Protein AF-X1AZI0-F1 (afdb_monomer_lite)

Sequence (86 aa):
MDILEERLELAKRFNPEVVINSAGPGYIPRVLKETDNLGADVVIVACPSQKAQIESLEMVRKGGRVIFFGGLPHGRSQVFLDTNLI

Radiu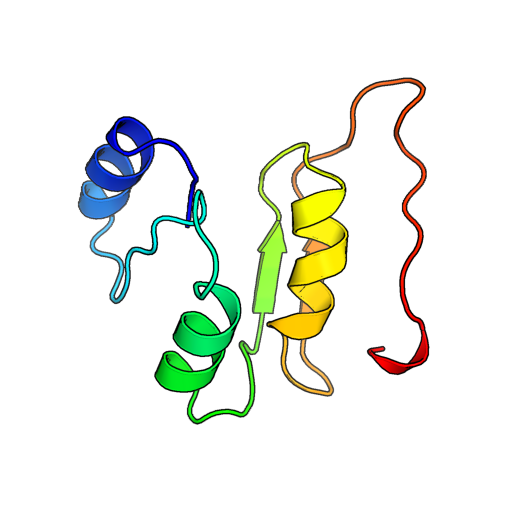s of gyration: 13.16 Å; chains: 1; bounding box: 32×26×30 Å

Secondary structure (DSSP, 8-state):
-BS-HHHHHHHGGG--S---B-SSTTHHHHHHHHTTTT-EEEEEE-SS-HHHHHHHHHHEEEEEEEEE-SPPPTT-------GGG-

pLDDT: mean 95.61, std 2.71, range [85.12, 98.44]

Foldseek 3Di:
DEQDVVVLVVVCVVVDPDGDHPVDPDVLVVLCVVVVNQADLEAEDCAQDLVSVQCNLSRHGDVHYYHDNHAHDPPPRDHDHDPVSD

InterPro domains:
  IPR013149 Alcohol dehydrogenase-like, C-terminal [PF00107] (2-79)
  IPR036291 NAD(P)-binding domain superfamily [SSF51735] (2-76)

Structure (mmCIF, N/CA/C/O backbone):
data_AF-X1AZI0-F1
#
_entry.id   AF-X1AZI0-F1
#
loop_
_atom_site.group_PDB
_atom_site.id
_atom_site.type_symbol
_atom_site.label_atom_id
_atom_site.label_alt_id
_atom_site.label_comp_id
_atom_site.label_asym_id
_atom_site.label_entity_id
_atom_site.label_seq_id
_atom_site.pdbx_PDB_ins_code
_atom_site.Cartn_x
_atom_site.Cartn_y
_atom_site.Cartn_z
_atom_site.occupancy
_atom_site.B_iso_or_equiv
_atom_site.auth_seq_id
_atom_site.auth_comp_id
_atom_site.auth_asym_id
_atom_site.auth_atom_id
_atom_site.pdbx_PDB_model_num
ATOM 1 N N . MET A 1 1 ? -6.902 5.002 -5.342 1.00 93.94 1 MET A N 1
ATOM 2 C CA . MET A 1 1 ? -5.658 5.738 -5.045 1.00 93.94 1 MET A CA 1
ATOM 3 C C . MET A 1 1 ? -4.805 5.746 -6.297 1.00 93.94 1 MET A C 1
ATOM 5 O O . MET A 1 1 ? -4.756 4.723 -6.968 1.00 93.94 1 MET A O 1
ATOM 9 N N . ASP A 1 2 ? -4.201 6.879 -6.627 1.00 97.00 2 ASP A N 1
ATOM 10 C CA . ASP A 1 2 ? -3.322 7.077 -7.787 1.00 97.00 2 ASP A CA 1
ATOM 11 C C . ASP A 1 2 ? -2.450 8.321 -7.523 1.00 97.00 2 ASP A C 1
ATOM 13 O O . ASP A 1 2 ? -2.751 9.115 -6.631 1.00 97.00 2 ASP A O 1
ATOM 17 N N . ILE A 1 3 ? -1.368 8.490 -8.275 1.00 96.56 3 ILE A N 1
ATOM 18 C CA . ILE A 1 3 ? -0.504 9.678 -8.220 1.00 96.56 3 ILE A CA 1
ATOM 19 C C . ILE A 1 3 ? -0.984 10.780 -9.176 1.00 96.56 3 ILE A C 1
ATOM 21 O O . ILE A 1 3 ? -0.621 11.942 -9.003 1.00 96.56 3 ILE A O 1
ATOM 25 N N . LEU A 1 4 ? -1.768 10.419 -10.199 1.00 97.25 4 LEU A N 1
ATOM 26 C CA . LEU A 1 4 ? -2.249 11.334 -11.229 1.00 97.25 4 LEU A CA 1
ATOM 27 C C . LEU A 1 4 ? -3.657 11.827 -10.902 1.00 97.25 4 LEU A C 1
ATOM 29 O O . LEU A 1 4 ? -4.607 11.043 -10.872 1.00 97.25 4 LEU A O 1
ATOM 33 N N . GLU A 1 5 ? -3.806 13.140 -10.735 1.00 96.88 5 GLU A N 1
ATOM 34 C CA . GLU A 1 5 ? -5.084 13.758 -10.361 1.00 96.88 5 GLU A CA 1
ATOM 35 C C . GLU A 1 5 ? -6.194 13.473 -11.386 1.00 96.88 5 GLU A C 1
ATOM 37 O O . GLU A 1 5 ? -7.316 13.135 -11.026 1.00 96.88 5 GLU A O 1
ATOM 42 N N . GLU A 1 6 ? -5.864 13.477 -12.677 1.00 97.94 6 GLU A N 1
ATOM 43 C CA . GLU A 1 6 ? -6.796 13.138 -13.763 1.00 97.94 6 GLU A CA 1
ATOM 44 C C . GLU A 1 6 ? -7.422 11.737 -13.625 1.00 97.94 6 GLU A C 1
ATOM 46 O O . GLU A 1 6 ? -8.597 11.535 -13.945 1.00 97.94 6 GLU A O 1
ATOM 51 N N . ARG A 1 7 ? -6.667 10.760 -13.101 1.00 97.50 7 ARG A N 1
ATOM 52 C CA . ARG A 1 7 ? -7.165 9.398 -12.857 1.00 97.50 7 ARG A CA 1
ATOM 53 C C . ARG A 1 7 ? -8.031 9.333 -11.610 1.00 97.50 7 ARG A C 1
ATOM 55 O O . ARG A 1 7 ? -8.993 8.567 -11.582 1.00 97.50 7 ARG A O 1
ATOM 62 N N . LEU A 1 8 ? -7.717 10.142 -10.600 1.00 97.44 8 LEU A N 1
ATOM 63 C CA . LEU A 1 8 ? -8.544 10.286 -9.404 1.00 97.44 8 LEU A CA 1
ATOM 64 C C . LEU A 1 8 ? -9.902 10.899 -9.755 1.00 97.44 8 LEU A C 1
ATOM 66 O O . LEU A 1 8 ? -10.928 10.370 -9.331 1.00 97.44 8 LEU A O 1
ATOM 70 N N . GLU A 1 9 ? -9.930 11.941 -10.589 1.00 97.75 9 GLU A N 1
ATOM 71 C CA . GLU A 1 9 ? -11.177 12.537 -11.084 1.00 97.75 9 GLU A CA 1
ATOM 72 C C . GLU A 1 9 ? -12.015 11.539 -11.892 1.00 97.75 9 GLU A C 1
ATOM 74 O O . GLU A 1 9 ? -13.235 11.464 -11.727 1.00 97.75 9 GLU A O 1
ATOM 79 N N . LEU A 1 10 ? -11.377 10.712 -12.726 1.00 97.69 10 LEU A N 1
ATOM 80 C CA . LEU A 1 10 ? -12.074 9.634 -13.428 1.00 97.69 10 LEU A CA 1
ATOM 81 C C . LEU A 1 10 ? -12.661 8.605 -12.449 1.00 97.69 10 LEU A C 1
ATOM 83 O O . LEU A 1 10 ? -13.804 8.178 -12.623 1.00 97.69 10 LEU A O 1
ATOM 87 N N . ALA A 1 11 ? -11.907 8.233 -11.411 1.00 97.38 11 ALA A N 1
ATOM 88 C CA . ALA A 1 11 ? -12.331 7.256 -10.413 1.00 97.38 11 ALA A CA 1
ATOM 89 C C . ALA A 1 11 ? -13.558 7.716 -9.607 1.00 97.38 11 ALA A C 1
ATOM 91 O O . ALA A 1 11 ? -14.385 6.880 -9.242 1.00 97.38 11 ALA A O 1
ATOM 92 N N . LYS A 1 12 ? -13.740 9.029 -9.390 1.00 97.19 12 LYS A N 1
ATOM 93 C CA . LYS A 1 12 ? -14.917 9.580 -8.688 1.00 97.19 12 LYS A CA 1
ATOM 94 C C . LYS A 1 12 ? -16.249 9.197 -9.341 1.00 97.19 12 LYS A C 1
ATOM 96 O O . LYS A 1 12 ? -17.251 9.103 -8.644 1.00 97.19 12 LYS A O 1
ATOM 101 N N . ARG A 1 13 ? -16.269 8.900 -10.648 1.00 97.81 13 ARG A N 1
ATOM 102 C CA . ARG A 1 13 ? -17.480 8.453 -11.370 1.00 97.81 13 ARG A CA 1
ATOM 103 C C . ARG A 1 13 ? -18.041 7.123 -10.862 1.00 97.81 13 ARG A C 1
ATOM 105 O O . ARG A 1 13 ? -19.205 6.829 -11.108 1.00 97.81 13 ARG A O 1
ATOM 112 N N . PHE A 1 14 ? -17.226 6.330 -10.169 1.00 97.38 14 PHE A N 1
ATOM 113 C CA . PHE A 1 14 ? -17.634 5.066 -9.557 1.00 97.38 14 PHE A CA 1
ATOM 114 C C . PHE A 1 14 ? -18.118 5.229 -8.106 1.00 97.38 14 PHE A C 1
ATOM 116 O O . PHE A 1 14 ? -18.345 4.229 -7.436 1.00 97.38 14 PHE A O 1
ATOM 123 N N . ASN A 1 15 ? -18.280 6.469 -7.625 1.00 97.31 15 ASN A N 1
ATOM 124 C CA . ASN A 1 15 ? -18.694 6.814 -6.260 1.00 97.31 15 ASN A CA 1
ATOM 125 C C . ASN A 1 15 ? -17.883 6.115 -5.144 1.00 97.31 15 ASN A C 1
ATOM 127 O O . ASN A 1 15 ? -18.477 5.537 -4.234 1.00 97.31 15 ASN A O 1
ATOM 131 N N . PRO A 1 16 ? -16.536 6.140 -5.190 1.00 97.06 16 PRO A N 1
ATOM 132 C CA . PRO A 1 16 ? -15.727 5.635 -4.087 1.00 97.06 16 PRO A CA 1
ATOM 133 C C . PRO A 1 16 ? -15.957 6.468 -2.820 1.00 97.06 16 PRO A C 1
ATOM 135 O O . PRO A 1 16 ? -16.051 7.693 -2.887 1.00 97.06 16 PRO A O 1
ATOM 138 N N . GLU A 1 17 ? -15.966 5.810 -1.662 1.00 96.88 17 GLU A N 1
ATOM 139 C CA . GLU A 1 17 ? -16.068 6.476 -0.353 1.00 96.88 17 GLU A CA 1
ATOM 140 C C . GLU A 1 17 ? -14.880 7.411 -0.102 1.00 96.88 17 GLU A C 1
ATOM 142 O O . GLU A 1 17 ? -15.041 8.525 0.395 1.00 96.88 17 GLU A O 1
ATOM 147 N N . VAL A 1 18 ? -13.679 6.974 -0.496 1.00 96.62 18 VAL A N 1
ATOM 148 C CA . VAL A 1 18 ? -12.443 7.737 -0.327 1.00 96.62 18 VAL A CA 1
ATOM 149 C C . VAL A 1 18 ? -11.592 7.663 -1.591 1.00 96.62 18 VAL A C 1
ATOM 151 O O . VAL A 1 18 ? -11.352 6.598 -2.163 1.00 96.62 18 VAL A O 1
ATOM 154 N N . VAL A 1 19 ? -11.078 8.819 -2.006 1.00 97.19 19 VAL A N 1
ATOM 155 C CA . VAL A 1 19 ? -10.102 8.963 -3.090 1.00 97.19 19 VAL A CA 1
ATOM 156 C C . VAL A 1 19 ? -8.844 9.601 -2.515 1.00 97.19 19 VAL A C 1
ATOM 158 O O . VAL A 1 19 ? -8.914 10.638 -1.862 1.00 97.19 19 VAL A O 1
ATOM 161 N N . ILE A 1 20 ? -7.692 8.966 -2.733 1.00 96.75 20 ILE A N 1
ATOM 162 C CA . ILE A 1 20 ? -6.409 9.377 -2.148 1.00 96.75 20 ILE A CA 1
ATOM 163 C C . ILE A 1 20 ? -5.401 9.612 -3.270 1.00 96.75 20 ILE A C 1
ATOM 165 O O . ILE A 1 20 ? -5.188 8.716 -4.094 1.00 96.75 20 ILE A O 1
ATOM 169 N N . ASN A 1 21 ? -4.772 10.789 -3.268 1.00 96.81 21 ASN A N 1
ATOM 170 C CA . ASN A 1 21 ? -3.588 11.066 -4.073 1.00 96.81 21 ASN A CA 1
ATOM 171 C C . ASN A 1 21 ? -2.342 10.539 -3.344 1.00 96.81 21 ASN A C 1
ATOM 173 O O . ASN A 1 21 ? -2.070 10.933 -2.210 1.00 96.81 21 ASN A O 1
ATOM 177 N N . SER A 1 22 ? -1.599 9.634 -3.983 1.00 96.31 22 SER A N 1
ATOM 178 C CA . SER A 1 22 ? -0.417 8.976 -3.407 1.00 96.31 22 SER A CA 1
ATOM 179 C C . SER A 1 22 ? 0.915 9.497 -3.956 1.00 96.31 22 SER A C 1
ATOM 181 O O . SER A 1 22 ? 1.921 8.791 -3.896 1.00 96.31 22 SER A O 1
ATOM 183 N N . ALA A 1 23 ? 0.941 10.700 -4.540 1.00 95.19 23 ALA A N 1
ATOM 184 C CA . ALA A 1 23 ? 2.175 11.316 -5.034 1.00 95.19 23 ALA A CA 1
ATOM 185 C C . ALA A 1 23 ? 3.088 11.802 -3.892 1.00 95.19 23 ALA A C 1
ATOM 187 O O . ALA A 1 23 ? 4.311 11.789 -4.030 1.00 95.19 23 ALA A O 1
ATOM 188 N N . GLY A 1 24 ? 2.497 12.225 -2.770 1.00 89.62 24 GLY A N 1
ATOM 189 C CA . GLY A 1 24 ? 3.203 12.706 -1.581 1.00 89.62 24 GLY A CA 1
ATOM 190 C C . GLY A 1 24 ? 3.242 11.689 -0.434 1.00 89.62 24 GLY A C 1
ATOM 191 O O . GLY A 1 24 ? 2.636 10.623 -0.525 1.00 89.62 24 GLY A O 1
ATOM 192 N N . PRO A 1 25 ? 3.937 12.005 0.671 1.00 85.12 25 PRO A N 1
ATOM 193 C CA . PRO A 1 25 ? 3.888 11.190 1.881 1.00 85.12 25 PRO A CA 1
ATOM 194 C C . PRO A 1 25 ? 2.499 11.258 2.542 1.00 85.12 25 PRO A C 1
ATOM 196 O O . PRO A 1 25 ? 1.783 12.248 2.410 1.00 85.12 25 PRO A O 1
ATOM 199 N N . GLY A 1 26 ? 2.129 10.219 3.297 1.00 91.19 26 GLY A N 1
ATOM 200 C CA . GLY A 1 26 ? 0.946 10.237 4.173 1.00 91.19 26 GLY A CA 1
ATOM 201 C C . GLY A 1 26 ? -0.299 9.492 3.673 1.00 91.19 26 GLY A C 1
ATOM 202 O O . GLY A 1 26 ? -1.267 9.388 4.426 1.00 91.19 26 GLY A O 1
ATOM 203 N N . TYR A 1 27 ? -0.292 8.912 2.468 1.00 95.56 27 TYR A N 1
ATOM 204 C CA . TYR A 1 27 ? -1.430 8.108 1.992 1.00 95.56 27 TYR A CA 1
ATOM 205 C C . TYR A 1 27 ? -1.610 6.800 2.770 1.00 95.56 27 TYR A C 1
ATOM 207 O O . TYR A 1 27 ? -2.746 6.412 3.010 1.00 95.56 27 TYR A O 1
ATOM 215 N N . ILE A 1 28 ? -0.533 6.155 3.229 1.00 96.69 28 ILE A N 1
ATOM 216 C CA . ILE A 1 28 ? -0.627 4.939 4.058 1.00 96.69 28 ILE A CA 1
ATOM 217 C C . ILE A 1 28 ? -1.285 5.248 5.416 1.00 96.69 28 ILE A C 1
ATOM 219 O O . ILE A 1 28 ? -2.316 4.644 5.711 1.00 96.69 28 ILE A O 1
ATOM 223 N N . PRO A 1 29 ? -0.822 6.250 6.201 1.00 97.31 29 PRO A N 1
ATOM 224 C CA . PRO A 1 29 ? -1.550 6.708 7.386 1.00 97.31 29 PRO A CA 1
ATOM 225 C C . PRO A 1 29 ? -3.008 7.079 7.110 1.00 97.31 29 PRO A C 1
ATOM 227 O O . PRO A 1 29 ? -3.871 6.846 7.953 1.00 97.31 29 PRO A O 1
ATOM 230 N N . ARG A 1 30 ? -3.305 7.648 5.932 1.00 96.94 30 ARG A N 1
ATOM 231 C CA . ARG A 1 30 ? -4.685 7.937 5.541 1.00 96.94 30 ARG A CA 1
ATOM 232 C C . ARG A 1 30 ? -5.497 6.654 5.386 1.00 96.94 30 ARG A C 1
ATOM 234 O O . ARG A 1 30 ? -6.576 6.594 5.953 1.00 96.94 30 ARG A O 1
ATOM 241 N N . VAL A 1 31 ? -4.985 5.637 4.691 1.00 97.31 31 VAL A N 1
ATOM 242 C CA . VAL A 1 31 ? -5.659 4.332 4.563 1.00 97.31 31 VAL A CA 1
ATOM 243 C C . VAL A 1 31 ? -5.900 3.700 5.931 1.00 97.31 31 VAL A C 1
ATOM 245 O O . VAL A 1 31 ? -7.013 3.261 6.205 1.00 97.31 31 VAL A O 1
ATOM 248 N N . LEU A 1 32 ? -4.902 3.714 6.817 1.00 97.56 32 LEU A N 1
ATOM 249 C CA . LEU A 1 32 ? -5.057 3.198 8.179 1.00 97.56 32 LEU A CA 1
ATOM 250 C C . LEU A 1 32 ? -6.149 3.954 8.941 1.00 97.56 32 LEU A C 1
ATOM 252 O O . LEU A 1 32 ? -7.013 3.331 9.546 1.00 97.56 32 LEU A O 1
ATOM 256 N N . LYS A 1 33 ? -6.182 5.286 8.846 1.00 97.69 33 LYS A N 1
ATOM 257 C CA . LYS A 1 33 ? -7.222 6.100 9.487 1.00 97.69 33 LYS A CA 1
ATOM 258 C C . LYS A 1 33 ? -8.632 5.763 8.991 1.00 97.69 33 LYS A C 1
ATOM 260 O O . LYS A 1 33 ? -9.545 5.720 9.804 1.00 97.69 33 LYS A O 1
ATOM 265 N N . GLU A 1 34 ? -8.806 5.538 7.690 1.00 97.25 34 GLU A N 1
ATOM 266 C CA . GLU A 1 34 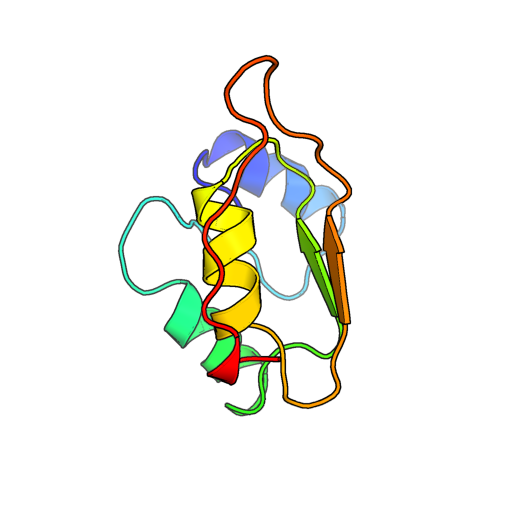? -10.103 5.154 7.103 1.00 97.25 34 GLU A CA 1
ATOM 267 C C . GLU A 1 34 ? -10.500 3.702 7.422 1.00 97.25 34 GLU A C 1
ATOM 269 O O . GLU A 1 34 ? -11.626 3.301 7.160 1.00 97.25 34 GLU A O 1
ATOM 274 N N . THR A 1 35 ? -9.582 2.903 7.975 1.00 97.38 35 THR A N 1
ATOM 275 C CA . THR A 1 35 ? -9.783 1.479 8.289 1.00 97.38 35 THR A CA 1
ATOM 276 C C . THR A 1 35 ? -9.614 1.196 9.783 1.00 97.38 35 THR A C 1
ATOM 278 O O . THR A 1 35 ? -9.115 0.140 10.171 1.00 97.38 35 THR A O 1
ATOM 281 N N . ASP A 1 36 ? -9.973 2.162 10.636 1.00 97.25 36 ASP A N 1
ATOM 282 C CA . ASP A 1 36 ? -9.900 2.071 12.105 1.00 97.25 36 ASP A CA 1
ATOM 283 C C . ASP A 1 36 ? -8.521 1.640 12.646 1.00 97.25 36 ASP A C 1
ATOM 285 O O . ASP A 1 36 ? -8.393 1.016 13.698 1.00 97.25 36 ASP A O 1
ATOM 289 N N . ASN A 1 37 ? -7.460 1.993 11.918 1.00 97.69 37 ASN A N 1
ATOM 290 C CA . ASN A 1 37 ? -6.068 1.587 12.130 1.00 97.69 37 ASN A CA 1
ATOM 291 C C . ASN A 1 37 ? -5.819 0.069 12.088 1.00 97.69 37 ASN A C 1
ATOM 293 O O . ASN A 1 37 ? -4.759 -0.389 12.513 1.00 97.69 37 ASN A O 1
ATOM 297 N N . LEU A 1 38 ? -6.762 -0.712 11.561 1.00 97.19 38 LEU A N 1
ATOM 298 C CA . LEU A 1 38 ? -6.598 -2.150 11.356 1.00 97.19 38 LEU A CA 1
ATOM 299 C C . LEU A 1 38 ? -5.913 -2.463 10.025 1.00 97.19 38 LEU A C 1
ATOM 301 O O . LEU A 1 38 ? -5.215 -3.472 9.936 1.00 97.19 38 LEU A O 1
ATOM 305 N N . GLY A 1 39 ? -6.104 -1.606 9.018 1.00 98.00 39 GLY A N 1
ATOM 306 C CA . GLY A 1 39 ? -5.752 -1.875 7.627 1.00 98.00 39 GLY A CA 1
ATOM 307 C C . GLY A 1 39 ? -6.930 -2.448 6.835 1.00 98.00 39 GLY A C 1
ATOM 308 O O . GLY A 1 39 ? -7.933 -2.901 7.388 1.00 98.00 39 GLY A O 1
ATOM 309 N N . ALA A 1 40 ? -6.817 -2.434 5.510 1.00 98.12 40 ALA A N 1
ATOM 310 C CA . ALA A 1 40 ? -7.865 -2.916 4.618 1.00 98.12 40 ALA A CA 1
ATOM 311 C C . ALA A 1 40 ? -7.969 -4.452 4.632 1.00 98.12 40 ALA A C 1
ATOM 313 O O . ALA A 1 40 ? -6.953 -5.150 4.619 1.00 98.12 40 ALA A O 1
ATOM 314 N N . ASP A 1 41 ? -9.190 -4.995 4.573 1.00 98.44 41 ASP A N 1
ATOM 315 C CA . ASP A 1 41 ? -9.432 -6.436 4.395 1.00 98.44 41 ASP A CA 1
ATOM 316 C C . ASP A 1 41 ? -8.805 -6.990 3.112 1.00 98.44 41 ASP A C 1
ATOM 318 O O . ASP A 1 41 ? -8.297 -8.116 3.079 1.00 98.44 41 ASP A O 1
ATOM 322 N N . VAL A 1 42 ? -8.888 -6.206 2.036 1.00 98.38 42 VAL A N 1
ATOM 323 C CA . VAL A 1 42 ? -8.379 -6.553 0.713 1.00 98.38 42 VAL A CA 1
ATOM 324 C C . VAL A 1 42 ? -7.705 -5.333 0.100 1.00 98.38 42 VAL A C 1
ATOM 326 O O . VAL A 1 42 ? -8.316 -4.272 -0.009 1.00 98.38 42 VAL A O 1
ATOM 329 N N . VAL A 1 43 ? -6.469 -5.503 -0.365 1.00 98.19 43 VAL A N 1
ATOM 330 C CA . VAL A 1 43 ? -5.744 -4.503 -1.155 1.00 98.19 43 VAL A CA 1
ATOM 331 C C . VAL A 1 43 ? -5.527 -5.050 -2.561 1.00 98.19 43 VAL A C 1
ATOM 333 O O . VAL A 1 43 ? -4.954 -6.123 -2.738 1.00 98.19 43 VAL A O 1
ATOM 336 N N . ILE A 1 44 ? -5.977 -4.314 -3.577 1.00 98.12 44 ILE A N 1
ATOM 337 C CA . ILE A 1 44 ? -5.801 -4.689 -4.985 1.00 98.12 44 ILE A CA 1
ATOM 338 C C . ILE A 1 44 ? -4.787 -3.744 -5.622 1.00 98.12 44 ILE A C 1
ATOM 340 O O . ILE A 1 44 ? -5.043 -2.551 -5.781 1.00 98.12 44 ILE A O 1
ATOM 344 N N . VAL A 1 45 ? -3.643 -4.286 -6.034 1.00 97.38 45 VAL A N 1
ATOM 345 C CA . VAL A 1 45 ? -2.620 -3.543 -6.773 1.00 97.38 45 VAL A CA 1
ATOM 346 C C . VAL A 1 45 ? -2.913 -3.687 -8.261 1.00 97.38 45 VAL A C 1
ATOM 348 O O . VAL A 1 45 ? -2.519 -4.659 -8.904 1.00 97.38 45 VAL A O 1
ATOM 351 N N . ALA A 1 46 ? -3.644 -2.717 -8.808 1.00 96.50 46 ALA A N 1
ATOM 352 C CA . ALA A 1 46 ? -4.060 -2.679 -10.211 1.00 96.50 46 ALA A CA 1
ATOM 353 C C . ALA A 1 46 ? -3.138 -1.808 -11.090 1.00 96.50 46 ALA A C 1
ATOM 355 O O . ALA A 1 46 ? -3.575 -1.229 -12.082 1.00 96.50 46 ALA A O 1
ATOM 356 N N . CYS A 1 47 ? -1.859 -1.687 -10.726 1.00 94.56 47 CYS A N 1
ATOM 357 C CA . CYS A 1 47 ? -0.863 -0.928 -11.478 1.00 94.56 47 CYS A CA 1
ATOM 358 C C . CYS A 1 47 ? 0.495 -1.658 -11.508 1.00 94.56 47 CYS A C 1
ATOM 360 O O . CYS A 1 47 ? 0.809 -2.404 -10.579 1.00 94.56 47 CYS A O 1
ATOM 362 N N . PRO A 1 48 ? 1.322 -1.451 -12.550 1.00 94.69 48 PRO A N 1
ATOM 363 C CA . PRO A 1 48 ? 2.622 -2.107 -12.695 1.00 94.69 48 PRO A CA 1
ATOM 364 C C . PRO A 1 48 ? 3.705 -1.409 -11.850 1.00 94.69 48 PRO A C 1
ATOM 366 O O . PRO A 1 48 ? 4.682 -0.882 -12.382 1.00 94.69 48 PRO A O 1
ATOM 369 N N . SER A 1 49 ? 3.521 -1.354 -10.527 1.00 94.56 49 SER A N 1
ATOM 370 C CA . SER A 1 49 ? 4.405 -0.629 -9.606 1.00 94.56 49 SER A CA 1
ATOM 371 C C . SER A 1 49 ? 4.932 -1.532 -8.495 1.00 94.56 49 SER A C 1
ATOM 373 O O . SER A 1 49 ? 4.172 -1.981 -7.640 1.00 94.56 49 SER A O 1
ATOM 375 N N . GLN A 1 50 ? 6.253 -1.740 -8.466 1.00 95.44 50 GLN A N 1
ATOM 376 C CA . GLN A 1 50 ? 6.926 -2.466 -7.379 1.00 95.44 50 GLN A CA 1
ATOM 377 C C . GLN A 1 50 ? 6.678 -1.782 -6.031 1.00 95.44 50 GLN A C 1
ATOM 379 O O . GLN A 1 50 ? 6.366 -2.446 -5.050 1.00 95.44 50 GLN A O 1
ATOM 384 N N . LYS A 1 51 ? 6.742 -0.444 -6.006 1.00 94.56 51 LYS A N 1
ATOM 385 C CA . LYS A 1 51 ? 6.469 0.363 -4.813 1.00 94.56 51 LYS A CA 1
ATOM 386 C C . LYS A 1 51 ? 5.062 0.094 -4.270 1.00 94.56 51 LYS A C 1
ATOM 388 O O . LYS A 1 51 ? 4.915 -0.175 -3.088 1.00 94.56 51 LYS A O 1
ATOM 393 N N . ALA A 1 52 ? 4.052 0.073 -5.143 1.00 95.69 52 ALA A N 1
ATOM 394 C CA . ALA A 1 52 ? 2.680 -0.213 -4.727 1.00 95.69 52 ALA A CA 1
ATOM 395 C C . ALA A 1 52 ? 2.508 -1.653 -4.213 1.00 95.69 52 ALA A C 1
ATOM 397 O O . ALA A 1 52 ? 1.721 -1.875 -3.298 1.00 95.69 52 ALA A O 1
ATOM 398 N N . GLN A 1 53 ? 3.243 -2.626 -4.769 1.00 96.19 53 GLN A N 1
ATOM 399 C CA . GLN A 1 53 ? 3.246 -3.997 -4.249 1.00 96.19 53 GLN A CA 1
ATOM 400 C C . GLN A 1 53 ? 3.860 -4.078 -2.846 1.00 96.19 53 GLN A C 1
ATOM 402 O O . GLN A 1 53 ? 3.282 -4.729 -1.984 1.00 96.19 53 GLN A O 1
ATOM 407 N N . ILE A 1 54 ? 4.967 -3.378 -2.586 1.00 96.19 54 ILE A N 1
ATOM 408 C CA . ILE A 1 54 ? 5.592 -3.329 -1.253 1.00 96.19 54 ILE A CA 1
ATOM 409 C C . ILE A 1 54 ? 4.645 -2.669 -0.247 1.00 96.19 54 ILE A C 1
ATOM 411 O O . ILE A 1 54 ? 4.283 -3.268 0.760 1.00 96.19 54 ILE A O 1
ATOM 415 N N . GLU A 1 55 ? 4.170 -1.467 -0.561 1.00 96.12 55 GLU A N 1
ATOM 416 C CA . GLU A 1 55 ? 3.351 -0.663 0.353 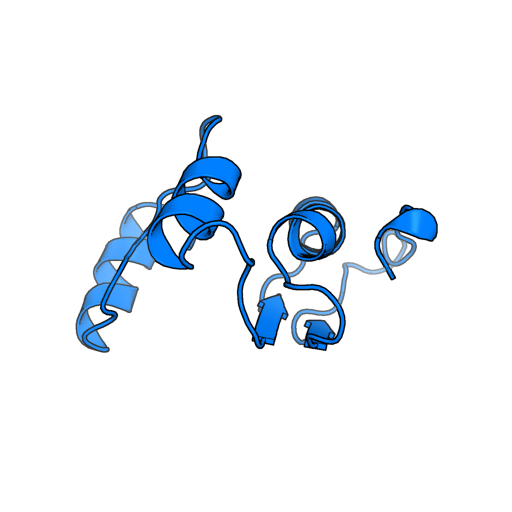1.00 96.12 55 GLU A CA 1
ATOM 417 C C . GLU A 1 55 ? 1.974 -1.272 0.610 1.00 96.12 55 GLU A C 1
ATOM 419 O O . GLU A 1 55 ? 1.364 -1.007 1.642 1.00 96.12 55 GLU A O 1
ATOM 424 N N . SER A 1 56 ? 1.474 -2.122 -0.293 1.00 96.94 56 SER A N 1
ATOM 425 C CA . SER A 1 56 ? 0.224 -2.848 -0.064 1.00 96.94 56 SER A CA 1
ATOM 426 C C . SER A 1 56 ? 0.252 -3.700 1.209 1.00 96.94 56 SER A C 1
ATOM 428 O O . SER A 1 56 ? -0.788 -3.831 1.853 1.00 96.94 56 SER A O 1
ATOM 430 N N . LEU A 1 57 ? 1.428 -4.203 1.611 1.00 97.25 57 LEU A N 1
ATOM 431 C CA . LEU A 1 57 ? 1.611 -4.952 2.857 1.00 97.25 57 LEU A CA 1
ATOM 432 C C . LEU A 1 57 ? 1.523 -4.063 4.104 1.00 97.25 57 LEU A C 1
ATOM 434 O O . LEU A 1 57 ? 1.147 -4.539 5.166 1.00 97.25 57 LEU A O 1
ATOM 438 N N . GLU A 1 58 ? 1.817 -2.769 3.980 1.00 96.31 58 GLU A N 1
ATOM 439 C CA . GLU A 1 58 ? 1.689 -1.803 5.080 1.00 96.31 58 GLU A CA 1
ATOM 440 C C . GLU A 1 58 ? 0.244 -1.308 5.258 1.00 96.31 58 GLU A C 1
ATOM 442 O O . GLU A 1 58 ? -0.111 -0.753 6.296 1.00 96.31 58 GLU A O 1
ATOM 447 N N . MET A 1 59 ? -0.592 -1.483 4.230 1.00 96.69 59 MET A N 1
ATOM 448 C CA . MET A 1 59 ? -1.980 -1.011 4.196 1.00 96.69 59 MET A CA 1
ATOM 449 C C . MET A 1 59 ? -3.007 -2.115 4.457 1.00 96.69 59 MET A C 1
ATOM 451 O O . MET A 1 59 ? -4.149 -1.810 4.802 1.00 96.69 59 MET A O 1
ATOM 455 N N . VAL A 1 60 ? -2.644 -3.381 4.249 1.00 98.19 60 VAL A N 1
ATOM 456 C CA . VAL A 1 60 ? -3.527 -4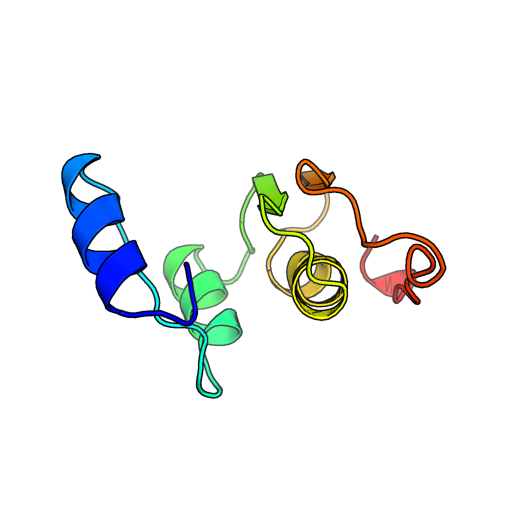.530 4.475 1.00 98.19 60 VAL A CA 1
ATOM 457 C C . VAL A 1 60 ? -3.551 -4.897 5.958 1.00 98.19 60 VAL A C 1
ATOM 459 O O . VAL A 1 60 ? -2.536 -4.822 6.648 1.00 98.19 60 VAL A O 1
ATOM 462 N N . ARG A 1 61 ? -4.706 -5.327 6.469 1.00 97.81 61 ARG A N 1
ATOM 463 C CA . ARG A 1 61 ? -4.777 -5.843 7.839 1.00 97.81 61 ARG A CA 1
ATOM 464 C C . ARG A 1 61 ? -4.122 -7.212 7.971 1.00 97.81 61 ARG A C 1
ATOM 466 O O . ARG A 1 61 ? -4.059 -7.991 7.018 1.00 97.81 61 ARG A O 1
ATOM 473 N N . LYS A 1 62 ? -3.786 -7.580 9.209 1.00 95.81 62 LYS A N 1
ATOM 474 C CA . LYS A 1 62 ? -3.411 -8.961 9.552 1.00 95.81 62 LYS A CA 1
ATOM 475 C C . LYS A 1 62 ? -4.515 -9.941 9.139 1.00 95.81 62 LYS A C 1
ATO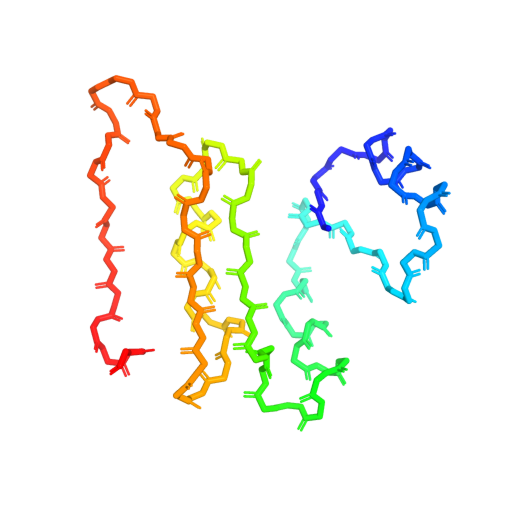M 477 O O . LYS A 1 62 ? -5.696 -9.726 9.434 1.00 95.81 62 LYS A O 1
ATOM 482 N N . GLY A 1 63 ? -4.128 -11.007 8.439 1.00 95.06 63 GLY A N 1
ATOM 483 C CA . GLY A 1 63 ? -5.058 -11.986 7.863 1.00 95.06 63 GLY A CA 1
ATOM 484 C C . GLY A 1 63 ? -5.936 -11.443 6.725 1.00 95.06 63 GLY A C 1
ATOM 485 O O . GLY A 1 63 ? -6.942 -12.067 6.389 1.00 95.06 63 GLY A O 1
ATOM 486 N N . GLY A 1 64 ? -5.617 -10.264 6.182 1.00 97.56 64 GLY A N 1
ATOM 487 C CA . GLY A 1 64 ? -6.227 -9.730 4.969 1.00 97.56 64 GLY A CA 1
ATOM 488 C C . GLY A 1 64 ? -5.636 -10.364 3.709 1.00 97.56 64 GLY A C 1
ATOM 489 O O . GLY A 1 64 ? -4.897 -11.348 3.764 1.00 97.56 64 GLY A O 1
ATOM 490 N N . ARG A 1 65 ? -5.986 -9.819 2.542 1.00 98.12 65 ARG A N 1
ATOM 491 C CA . ARG A 1 65 ? -5.518 -10.327 1.244 1.00 98.12 65 ARG A CA 1
ATOM 492 C C . ARG A 1 65 ? -4.946 -9.215 0.386 1.00 98.12 65 ARG A C 1
ATOM 494 O O . ARG A 1 65 ? -5.579 -8.181 0.203 1.00 98.12 65 ARG A O 1
ATOM 501 N N . VAL A 1 66 ? -3.801 -9.482 -0.226 1.00 97.69 66 VAL A N 1
ATOM 502 C CA . VAL A 1 66 ? -3.235 -8.627 -1.268 1.00 97.69 66 VAL A CA 1
ATOM 503 C C . VAL A 1 66 ? -3.365 -9.326 -2.616 1.00 97.69 66 VAL A C 1
ATOM 505 O O . VAL A 1 66 ? -3.007 -10.493 -2.757 1.00 97.69 66 VAL A O 1
ATOM 508 N N . ILE A 1 67 ? -3.892 -8.614 -3.611 1.00 97.88 67 ILE A N 1
ATOM 509 C CA . ILE A 1 67 ? -4.070 -9.109 -4.977 1.00 97.88 67 ILE A CA 1
ATOM 510 C C . ILE A 1 67 ? -3.176 -8.300 -5.915 1.00 97.88 67 ILE A C 1
ATOM 512 O O . ILE A 1 67 ? -3.431 -7.123 -6.178 1.00 97.88 67 ILE A O 1
ATOM 516 N N . PHE A 1 68 ? -2.153 -8.948 -6.471 1.00 95.75 68 PHE A N 1
ATOM 517 C CA . PHE A 1 68 ? -1.307 -8.375 -7.518 1.00 95.75 68 PHE A CA 1
ATOM 518 C C . PHE A 1 68 ? -1.944 -8.599 -8.892 1.00 95.75 68 PHE A C 1
ATOM 520 O O . PHE A 1 68 ? -1.637 -9.562 -9.590 1.00 95.75 68 PHE A O 1
ATOM 527 N N . PHE A 1 69 ? -2.871 -7.713 -9.263 1.00 96.00 69 PHE A N 1
ATOM 528 C CA . PHE A 1 69 ? -3.551 -7.758 -10.561 1.00 96.00 69 PHE A CA 1
ATOM 529 C C . PHE A 1 69 ? -2.696 -7.140 -11.678 1.00 96.00 69 PHE A C 1
ATOM 531 O O . PHE A 1 69 ? -2.626 -7.663 -12.788 1.00 96.00 69 PHE A O 1
ATOM 538 N N . GLY A 1 70 ? -2.016 -6.031 -11.375 1.00 89.25 70 GLY A N 1
ATOM 539 C CA . GLY A 1 70 ? -1.058 -5.394 -12.270 1.00 89.25 70 GLY A CA 1
ATOM 540 C C . GLY A 1 70 ? 0.282 -6.124 -12.245 1.00 89.25 70 GLY A C 1
ATOM 541 O O . GLY A 1 70 ? 1.044 -5.991 -11.287 1.00 89.25 70 GLY A O 1
ATOM 542 N N . GLY A 1 71 ? 0.578 -6.875 -13.308 1.00 90.38 71 GLY A N 1
ATOM 543 C CA . GLY A 1 71 ? 1.903 -7.456 -13.519 1.00 90.38 71 GLY A CA 1
ATOM 544 C C . GLY A 1 71 ? 2.991 -6.383 -13.636 1.00 90.38 71 GLY A C 1
ATOM 545 O O . GLY A 1 71 ? 2.716 -5.222 -13.933 1.00 90.38 71 GLY A O 1
ATOM 546 N N . LEU A 1 72 ? 4.243 -6.770 -13.409 1.00 94.56 72 LEU A N 1
ATOM 547 C CA . LEU A 1 72 ? 5.387 -5.862 -13.491 1.00 94.56 72 LEU A CA 1
ATOM 548 C C . LEU A 1 72 ? 6.055 -5.903 -14.873 1.00 94.56 72 LEU A C 1
ATOM 550 O O . LEU A 1 72 ? 5.961 -6.920 -15.566 1.00 94.56 72 LEU A O 1
ATOM 554 N N . PRO A 1 73 ? 6.758 -4.828 -15.280 1.00 91.62 73 PRO A N 1
ATOM 555 C CA . PRO A 1 73 ? 7.482 -4.804 -16.545 1.00 91.62 73 PRO A CA 1
ATOM 556 C C . PRO A 1 73 ? 8.507 -5.938 -16.657 1.00 91.62 73 PRO A C 1
ATOM 558 O O . PRO A 1 73 ? 9.121 -6.352 -15.668 1.00 91.62 73 PRO A O 1
ATOM 561 N N . HIS A 1 74 ? 8.739 -6.401 -17.887 1.00 91.56 74 HIS A N 1
ATOM 562 C CA . HIS A 1 74 ? 9.751 -7.416 -18.169 1.00 91.56 74 HIS A CA 1
ATOM 563 C C . HIS A 1 74 ? 11.133 -6.988 -17.643 1.00 91.56 74 HIS A C 1
ATOM 565 O O . HIS A 1 74 ? 11.521 -5.825 -17.756 1.00 91.56 74 HIS A O 1
ATOM 571 N N . GLY A 1 75 ? 11.862 -7.924 -17.028 1.00 91.31 75 GLY A N 1
ATOM 572 C CA . GLY A 1 75 ? 13.166 -7.660 -16.407 1.00 91.31 75 GLY A CA 1
ATOM 573 C C . GLY A 1 75 ? 13.115 -6.880 -15.084 1.00 91.31 75 GLY A C 1
ATOM 574 O O . GLY A 1 75 ? 14.159 -6.663 -14.477 1.00 91.31 75 GLY A O 1
ATOM 575 N N . ARG A 1 76 ? 11.928 -6.471 -14.611 1.00 89.62 76 ARG A N 1
ATOM 576 C CA . ARG A 1 76 ? 11.716 -5.781 -13.322 1.00 89.62 76 ARG A CA 1
ATOM 577 C C . ARG A 1 76 ? 10.586 -6.420 -12.509 1.00 89.62 76 ARG A C 1
ATOM 579 O O . ARG A 1 76 ? 9.833 -5.731 -11.829 1.00 89.62 76 ARG A O 1
ATOM 586 N N . SER A 1 77 ? 10.449 -7.741 -12.607 1.00 90.44 77 SER A N 1
ATOM 587 C CA . SER A 1 77 ? 9.353 -8.502 -11.995 1.00 90.44 77 SER A CA 1
ATOM 588 C C . SER A 1 77 ? 9.642 -9.032 -10.593 1.00 90.44 77 SER A C 1
ATOM 590 O O . SER A 1 77 ? 8.765 -9.630 -9.979 1.00 90.44 77 SER A O 1
ATOM 592 N N . GLN A 1 78 ? 10.859 -8.844 -10.088 1.00 93.44 78 GLN A N 1
ATOM 593 C CA . GLN A 1 78 ? 11.227 -9.239 -8.732 1.00 93.44 78 GLN A CA 1
ATOM 594 C C 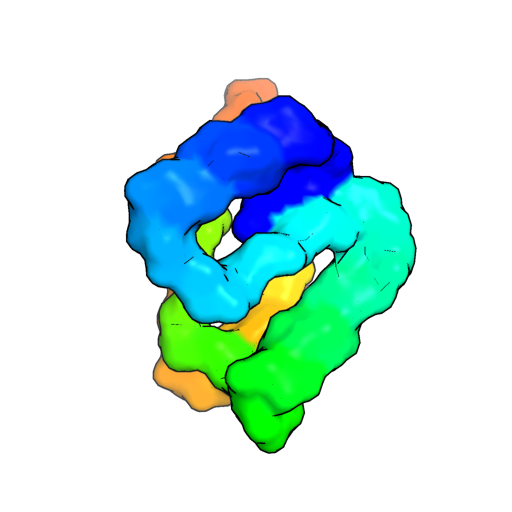. GLN A 1 78 ? 10.951 -8.088 -7.766 1.00 93.44 78 GLN A C 1
ATOM 596 O O . GLN A 1 78 ? 11.311 -6.946 -8.048 1.00 93.44 78 GLN A O 1
ATOM 601 N N . VAL A 1 79 ? 10.317 -8.388 -6.635 1.00 92.94 79 VAL A N 1
ATOM 602 C CA . VAL A 1 79 ? 10.012 -7.420 -5.575 1.00 92.94 79 VAL A CA 1
ATOM 603 C C . VAL A 1 79 ? 10.493 -7.990 -4.254 1.00 92.94 79 VAL A C 1
ATOM 605 O O . VAL A 1 79 ? 10.250 -9.158 -3.958 1.00 92.94 79 VAL A O 1
ATOM 608 N N . PHE A 1 80 ? 11.189 -7.168 -3.477 1.00 93.31 80 PHE A N 1
ATOM 609 C CA . PHE A 1 80 ? 11.576 -7.512 -2.118 1.00 93.31 80 PHE A CA 1
ATOM 610 C C . PHE A 1 80 ? 10.414 -7.187 -1.181 1.00 93.31 80 PHE A C 1
ATOM 612 O O . PHE A 1 80 ? 9.961 -6.045 -1.151 1.00 93.31 80 PHE A O 1
ATOM 619 N N . LEU A 1 81 ? 9.927 -8.186 -0.450 1.00 94.00 81 LEU A N 1
ATOM 620 C CA . LEU A 1 81 ? 8.825 -8.042 0.496 1.00 94.00 81 LEU A CA 1
ATOM 621 C C . LEU A 1 81 ? 9.342 -8.298 1.910 1.00 94.00 81 LEU A C 1
ATOM 623 O O . LEU A 1 81 ? 10.101 -9.245 2.122 1.00 94.00 81 LEU A O 1
ATOM 627 N N . ASP A 1 82 ? 8.908 -7.480 2.868 1.00 94.19 82 ASP A N 1
ATOM 628 C CA . ASP A 1 82 ? 9.121 -7.775 4.283 1.00 94.19 82 ASP A CA 1
ATOM 629 C C . ASP A 1 82 ? 8.172 -8.898 4.703 1.00 94.19 82 ASP A C 1
ATOM 631 O O . ASP A 1 82 ? 6.955 -8.728 4.779 1.00 94.19 82 ASP A O 1
ATOM 635 N N . THR A 1 83 ? 8.739 -10.070 4.964 1.00 92.94 83 THR A N 1
ATOM 636 C CA . THR A 1 83 ? 7.969 -11.264 5.312 1.00 92.94 83 THR A CA 1
ATOM 637 C C . THR A 1 83 ? 7.382 -11.212 6.718 1.00 92.94 83 THR A C 1
ATOM 639 O O . THR A 1 83 ? 6.545 -12.047 7.032 1.00 92.94 83 THR A O 1
ATOM 642 N N . ASN A 1 84 ? 7.775 -10.257 7.569 1.00 93.50 84 ASN A N 1
ATOM 643 C CA . ASN A 1 84 ? 7.142 -10.071 8.880 1.00 93.50 84 ASN A CA 1
ATOM 644 C C . ASN A 1 84 ? 5.768 -9.390 8.789 1.00 93.50 84 ASN A C 1
ATOM 646 O O . ASN A 1 84 ? 5.039 -9.350 9.781 1.00 93.50 84 ASN A O 1
ATOM 650 N N . LEU A 1 85 ? 5.420 -8.843 7.620 1.00 91.69 85 LEU A N 1
ATOM 651 C CA . LEU A 1 85 ? 4.116 -8.237 7.348 1.00 91.69 85 LEU A CA 1
ATOM 652 C C . LEU A 1 85 ? 3.094 -9.240 6.775 1.00 91.69 85 LEU A C 1
ATOM 654 O O . LEU A 1 85 ? 1.998 -8.828 6.397 1.00 91.69 85 LEU A O 1
ATOM 658 N N . ILE A 1 86 ? 3.442 -10.533 6.693 1.00 88.06 86 ILE A N 1
ATOM 659 C CA . ILE A 1 86 ? 2.641 -11.603 6.068 1.00 88.06 86 ILE A CA 1
ATOM 660 C C . ILE A 1 86 ? 2.178 -12.618 7.117 1.00 88.06 86 ILE A C 1
ATOM 662 O O . ILE A 1 86 ? 3.012 -13.039 7.948 1.00 88.06 86 ILE A O 1
#

Organism: NCBI:txid412755